Protein AF-A0A9X4KWJ6-F1 (afdb_monomer_lite)

Sequence (102 aa):
MNRLRKANQQIYDLTFLSVRSRIIKRLVAWCEEYGVASDPTASVRIPIKLTHQQLADMVGAVRETVSKVLQDMQDEGMIEIEQKMIQVKDRAGLEKWLVNEM

Organism: NCBI:txid1457232

InterPro domains:
  IPR012318 Crp-type HTH domain [PF13545] (22-96)
  IPR012318 Crp-type HTH domain [PR00034] (48-64)
  IPR012318 Crp-type HTH domain [PR00034] (64-79)
  IPR012318 Crp-type HTH domain [PS51063] (17-92)
  IPR012318 Crp-type HTH domain [SM00419] (42-90)
  IPR036388 Winged helix-like DNA-binding domain superfamily [G3DSA:1.10.10.10] (4-98)
  IPR036390 Winged helix DNA-binding domain superfamily [SSF46785] (18-97)

pLDDT: mean 86.53, std 9.87, range [56.94, 97.44]

Structure (mmCIF, N/CA/C/O backbone):
data_AF-A0A9X4KWJ6-F1
#
_entry.id   AF-A0A9X4KWJ6-F1
#
loop_
_atom_site.group_PDB
_atom_site.id
_atom_site.type_symbol
_atom_site.label_atom_id
_atom_site.label_alt_id
_atom_site.label_comp_id
_atom_site.label_asym_id
_atom_site.label_entity_id
_atom_site.label_seq_id
_atom_site.pdbx_PDB_ins_code
_atom_site.Cartn_x
_atom_site.Cartn_y
_atom_site.Cartn_z
_atom_site.occupancy
_atom_site.B_iso_or_equiv
_atom_site.auth_seq_id
_atom_site.auth_comp_id
_atom_site.auth_asym_id
_atom_site.auth_atom_id
_atom_site.pdbx_PDB_model_num
ATOM 1 N N . MET A 1 1 ? 27.390 -3.113 6.243 1.00 57.28 1 MET A N 1
ATOM 2 C CA . MET A 1 1 ? 27.109 -3.410 4.816 1.00 57.28 1 MET A CA 1
ATOM 3 C C . MET A 1 1 ? 25.620 -3.383 4.406 1.00 57.28 1 MET A C 1
ATOM 5 O O . MET A 1 1 ? 25.304 -3.813 3.310 1.00 57.28 1 MET A O 1
ATOM 9 N N . ASN A 1 2 ? 24.674 -2.838 5.190 1.00 68.81 2 ASN A N 1
ATOM 10 C CA . ASN A 1 2 ? 23.239 -2.918 4.825 1.00 68.81 2 ASN A CA 1
ATOM 11 C C . ASN A 1 2 ? 22.699 -1.695 4.044 1.00 68.81 2 ASN A C 1
ATOM 13 O O . ASN A 1 2 ? 21.634 -1.781 3.441 1.00 68.81 2 ASN A O 1
ATOM 17 N N . ARG A 1 3 ? 23.409 -0.554 4.041 1.00 76.50 3 ARG A N 1
ATOM 18 C CA . ARG A 1 3 ? 22.943 0.691 3.389 1.00 76.50 3 ARG A CA 1
ATOM 19 C C . ARG A 1 3 ? 23.021 0.624 1.862 1.00 76.50 3 ARG A C 1
ATOM 21 O O . ARG A 1 3 ? 22.045 0.966 1.209 1.00 76.50 3 ARG A O 1
ATOM 28 N N . LEU A 1 4 ? 24.127 0.114 1.314 1.00 82.69 4 LEU A N 1
ATOM 29 C CA . LEU A 1 4 ? 24.293 -0.058 -0.135 1.00 82.69 4 LEU A CA 1
ATOM 30 C C . LEU A 1 4 ? 23.249 -1.027 -0.708 1.00 82.69 4 LEU A C 1
ATOM 32 O O . LEU A 1 4 ? 22.621 -0.734 -1.716 1.00 82.69 4 LEU A O 1
ATOM 36 N N . ARG A 1 5 ? 22.982 -2.133 -0.002 1.00 80.56 5 ARG A N 1
ATOM 37 C CA . ARG A 1 5 ? 21.942 -3.095 -0.389 1.00 80.56 5 ARG A CA 1
ATOM 38 C C . ARG A 1 5 ? 20.541 -2.472 -0.394 1.00 80.56 5 ARG A C 1
ATOM 40 O O . ARG A 1 5 ? 19.788 -2.700 -1.330 1.00 80.56 5 ARG A O 1
ATOM 47 N N . LYS A 1 6 ? 20.200 -1.662 0.618 1.00 80.31 6 LYS A N 1
ATOM 48 C CA . LYS A 1 6 ? 18.911 -0.946 0.679 1.00 80.31 6 LYS A CA 1
ATOM 49 C C . LYS A 1 6 ? 18.759 0.075 -0.453 1.00 80.31 6 LYS A C 1
ATOM 51 O O . LYS A 1 6 ? 17.697 0.128 -1.059 1.00 80.31 6 LYS A O 1
ATOM 56 N N . ALA A 1 7 ? 19.812 0.836 -0.753 1.00 75.62 7 ALA A N 1
ATOM 57 C CA . ALA A 1 7 ? 19.803 1.799 -1.852 1.00 75.62 7 ALA A CA 1
ATOM 58 C C . ALA A 1 7 ? 19.649 1.102 -3.217 1.00 75.62 7 ALA A C 1
ATOM 60 O O . ALA A 1 7 ? 18.790 1.489 -4.003 1.00 75.62 7 ALA A O 1
ATOM 61 N N . ASN A 1 8 ? 20.394 0.018 -3.462 1.00 77.12 8 ASN A N 1
ATOM 62 C CA . ASN A 1 8 ? 20.258 -0.775 -4.688 1.00 77.12 8 ASN A CA 1
ATOM 63 C C . ASN A 1 8 ? 18.855 -1.381 -4.830 1.00 77.12 8 ASN A C 1
ATOM 65 O O . ASN A 1 8 ? 18.298 -1.369 -5.924 1.00 77.12 8 ASN A O 1
ATOM 69 N N . GLN A 1 9 ? 18.254 -1.857 -3.733 1.00 80.12 9 GLN A N 1
ATOM 70 C CA . GLN A 1 9 ? 16.880 -2.363 -3.758 1.00 80.12 9 GLN A CA 1
ATOM 71 C C . GLN A 1 9 ? 15.868 -1.262 -4.096 1.00 80.12 9 GLN A C 1
ATOM 73 O O . GLN A 1 9 ? 14.949 -1.509 -4.866 1.00 80.12 9 GLN A O 1
ATOM 78 N N . GLN A 1 10 ? 16.038 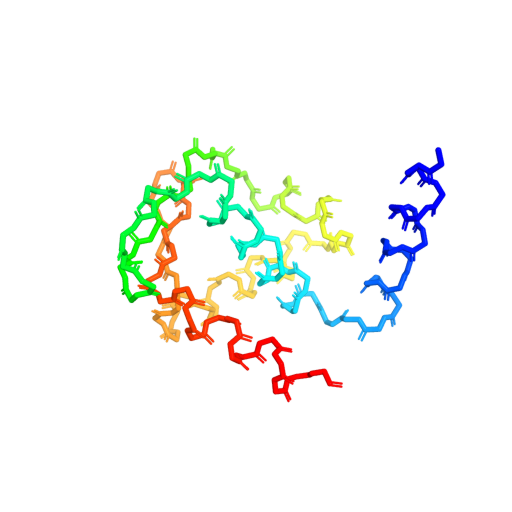-0.049 -3.562 1.00 76.56 10 GLN A N 1
ATOM 79 C CA . GLN A 1 10 ? 15.177 1.086 -3.913 1.00 76.56 10 GLN A CA 1
ATOM 80 C C . GLN A 1 10 ? 15.306 1.468 -5.392 1.00 76.56 10 GLN A C 1
ATOM 82 O O . GLN A 1 10 ? 14.292 1.714 -6.037 1.00 76.56 10 GLN A O 1
ATOM 87 N N . ILE A 1 11 ? 16.524 1.476 -5.944 1.00 77.88 11 ILE A N 1
ATOM 88 C CA . ILE A 1 11 ? 16.753 1.741 -7.373 1.00 77.88 11 ILE A CA 1
ATOM 89 C C . ILE A 1 11 ? 16.077 0.670 -8.233 1.00 77.88 11 ILE A C 1
ATOM 91 O O . ILE A 1 11 ? 15.386 1.008 -9.194 1.00 77.88 11 ILE A O 1
ATOM 95 N N . TYR A 1 12 ? 16.226 -0.607 -7.869 1.00 80.31 12 TYR A N 1
ATOM 96 C CA . TYR A 1 12 ? 15.567 -1.712 -8.562 1.00 80.31 12 TYR A CA 1
ATOM 97 C C . TYR A 1 12 ? 14.045 -1.547 -8.535 1.00 80.31 12 TYR A C 1
ATOM 99 O O . TYR A 1 12 ? 13.400 -1.556 -9.580 1.00 80.31 12 TYR A O 1
ATOM 107 N N . ASP A 1 13 ? 13.479 -1.310 -7.351 1.00 78.00 13 ASP A N 1
ATOM 108 C CA . ASP A 1 13 ? 12.036 -1.167 -7.177 1.00 78.00 13 ASP A CA 1
ATOM 109 C C . ASP A 1 13 ? 11.487 0.002 -8.011 1.00 78.00 13 ASP A C 1
ATOM 111 O O . ASP A 1 13 ? 10.444 -0.126 -8.643 1.00 78.00 13 ASP A O 1
ATOM 115 N N . LEU A 1 14 ? 12.190 1.135 -8.065 1.00 77.00 14 LEU A N 1
ATOM 116 C CA . LEU A 1 14 ? 11.766 2.292 -8.861 1.00 77.00 14 LEU A CA 1
ATOM 117 C C . LEU A 1 14 ? 11.910 2.080 -10.374 1.00 77.00 14 LEU A C 1
ATOM 119 O O . LEU A 1 14 ? 11.137 2.660 -11.131 1.00 77.00 14 LEU A O 1
ATOM 123 N N . THR A 1 15 ? 12.876 1.267 -10.806 1.00 74.00 15 THR A N 1
ATOM 124 C CA . THR A 1 15 ? 13.133 1.004 -12.232 1.00 74.00 15 THR A CA 1
ATOM 125 C C . THR A 1 15 ? 12.182 -0.042 -12.808 1.00 74.00 15 THR A C 1
ATOM 127 O O . THR A 1 15 ? 11.763 0.086 -13.955 1.00 74.00 15 THR A O 1
ATOM 130 N N . PHE A 1 16 ? 11.847 -1.074 -12.027 1.00 74.38 16 PHE A N 1
ATOM 131 C CA . PHE A 1 16 ? 11.195 -2.282 -12.546 1.00 74.38 16 PHE A CA 1
ATOM 132 C C . PHE A 1 16 ? 9.791 -2.537 -12.000 1.00 74.38 16 PHE A C 1
ATOM 134 O O . PHE A 1 16 ? 9.029 -3.260 -12.632 1.00 74.38 16 PHE A O 1
ATOM 141 N N . LEU A 1 17 ? 9.419 -1.967 -10.850 1.00 84.19 17 LEU A N 1
ATOM 142 C CA . LEU A 1 17 ? 8.096 -2.203 -10.271 1.00 84.19 17 LEU A CA 1
ATOM 143 C C . LEU A 1 17 ? 7.132 -1.078 -10.634 1.00 84.19 17 LEU A C 1
ATOM 145 O O . LEU A 1 17 ? 7.489 0.101 -10.591 1.00 84.19 17 LEU A O 1
ATOM 149 N N . SER A 1 18 ? 5.871 -1.426 -10.894 1.00 91.56 18 SER A N 1
ATOM 150 C CA . SER A 1 18 ? 4.797 -0.436 -10.983 1.00 91.56 18 SER A CA 1
ATOM 151 C C . SER A 1 18 ? 4.578 0.258 -9.628 1.00 91.56 18 SER A C 1
ATOM 153 O O . SER A 1 18 ? 4.958 -0.256 -8.570 1.00 91.56 18 SER A O 1
ATOM 155 N N . VAL A 1 19 ? 3.922 1.426 -9.626 1.00 92.31 19 VAL A N 1
ATOM 156 C CA . VAL A 1 19 ? 3.544 2.119 -8.375 1.00 92.31 19 VAL A CA 1
ATOM 157 C C . VAL A 1 19 ? 2.719 1.198 -7.471 1.00 92.31 19 VAL A C 1
ATOM 159 O O . VAL A 1 19 ? 2.940 1.170 -6.261 1.00 92.31 19 VAL A O 1
ATOM 162 N N . ARG A 1 20 ? 1.823 0.396 -8.061 1.00 94.31 20 ARG A N 1
ATOM 163 C CA . ARG A 1 20 ? 1.005 -0.589 -7.348 1.00 94.31 20 ARG A CA 1
ATOM 164 C C . 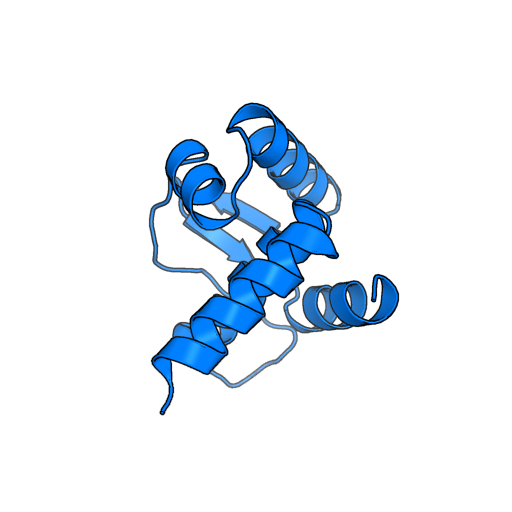ARG A 1 20 ? 1.859 -1.653 -6.679 1.00 94.31 20 ARG A C 1
ATOM 166 O O . ARG A 1 20 ? 1.734 -1.848 -5.473 1.00 94.31 20 ARG A O 1
ATOM 173 N N . SER A 1 21 ? 2.782 -2.264 -7.415 1.00 93.88 21 SER A N 1
ATOM 174 C CA . SER A 1 21 ? 3.682 -3.283 -6.873 1.00 93.88 21 SER A CA 1
ATOM 175 C C . SER A 1 21 ? 4.545 -2.728 -5.735 1.00 93.88 21 SER A C 1
ATOM 177 O O . SER A 1 21 ? 4.721 -3.392 -4.714 1.00 93.88 21 SER A O 1
ATOM 179 N N . ARG A 1 22 ? 5.017 -1.476 -5.840 1.00 94.00 22 ARG A N 1
ATOM 180 C CA . ARG A 1 22 ? 5.746 -0.815 -4.744 1.00 94.00 22 ARG A CA 1
ATOM 181 C C . ARG A 1 22 ? 4.869 -0.571 -3.518 1.00 94.00 22 ARG A C 1
ATOM 183 O O . ARG A 1 22 ? 5.327 -0.828 -2.407 1.00 94.00 22 ARG A O 1
ATOM 190 N N . ILE A 1 23 ? 3.626 -0.116 -3.693 1.00 94.94 23 ILE A N 1
ATOM 191 C CA . ILE A 1 23 ? 2.671 0.053 -2.585 1.00 94.94 23 ILE A CA 1
ATOM 192 C C . ILE A 1 23 ? 2.407 -1.293 -1.905 1.00 94.94 23 ILE A C 1
ATOM 194 O O . ILE A 1 23 ? 2.569 -1.393 -0.692 1.00 94.94 23 ILE A O 1
ATOM 198 N N . ILE A 1 24 ? 2.088 -2.339 -2.668 1.00 94.12 24 ILE A N 1
ATOM 199 C CA . ILE A 1 24 ? 1.814 -3.683 -2.138 1.00 94.12 24 ILE A CA 1
ATOM 200 C C . ILE A 1 24 ? 3.019 -4.220 -1.363 1.00 94.12 24 ILE A C 1
ATOM 202 O O . ILE A 1 24 ? 2.870 -4.647 -0.220 1.00 94.12 24 ILE A O 1
ATOM 206 N N . LYS A 1 25 ? 4.231 -4.099 -1.914 1.00 92.25 25 LYS A N 1
ATOM 207 C CA . LYS A 1 25 ? 5.469 -4.497 -1.228 1.00 92.25 25 LYS A CA 1
ATOM 208 C C . LYS A 1 25 ? 5.668 -3.759 0.102 1.00 92.25 25 LYS A C 1
ATOM 210 O O . LYS A 1 25 ? 6.122 -4.355 1.076 1.00 92.25 25 LYS A O 1
ATOM 215 N N . ARG A 1 26 ? 5.319 -2.466 0.171 1.00 93.00 26 ARG A N 1
ATOM 216 C CA . ARG A 1 26 ? 5.354 -1.688 1.423 1.00 93.00 26 ARG A CA 1
ATOM 217 C C . ARG A 1 26 ? 4.303 -2.157 2.427 1.00 93.00 26 ARG A C 1
ATOM 219 O O . ARG A 1 26 ? 4.631 -2.267 3.604 1.00 93.00 26 ARG A O 1
ATOM 226 N N . LEU A 1 27 ? 3.081 -2.438 1.976 1.00 92.38 27 LEU A N 1
ATOM 227 C CA . LEU A 1 27 ? 2.003 -2.938 2.830 1.00 92.38 27 LEU A CA 1
ATOM 228 C C . LEU A 1 27 ? 2.347 -4.306 3.425 1.00 92.38 27 LEU A C 1
ATOM 230 O O . LEU A 1 27 ? 2.232 -4.467 4.633 1.00 92.38 27 LEU A O 1
ATOM 234 N N . VAL A 1 28 ? 2.849 -5.246 2.615 1.00 90.75 28 VAL A N 1
ATOM 235 C CA . VAL A 1 28 ? 3.296 -6.572 3.082 1.00 90.75 28 VAL A CA 1
ATOM 236 C C . VAL A 1 28 ? 4.380 -6.436 4.153 1.00 90.75 28 VAL A C 1
ATOM 238 O O . VAL A 1 28 ? 4.255 -7.022 5.226 1.00 90.75 28 VAL A O 1
ATOM 241 N N . ALA A 1 29 ? 5.390 -5.590 3.922 1.00 89.69 29 ALA A N 1
ATOM 242 C CA . ALA A 1 29 ? 6.441 -5.341 4.910 1.00 89.69 29 ALA A CA 1
ATOM 243 C C . ALA A 1 29 ? 5.894 -4.757 6.228 1.00 89.69 29 ALA A C 1
ATOM 245 O O . ALA A 1 29 ? 6.358 -5.112 7.307 1.00 89.69 29 ALA A O 1
ATOM 246 N N . TRP A 1 30 ? 4.887 -3.882 6.171 1.00 90.56 30 TRP A N 1
ATOM 247 C CA . TRP A 1 30 ? 4.224 -3.374 7.375 1.00 90.56 30 TRP A CA 1
ATO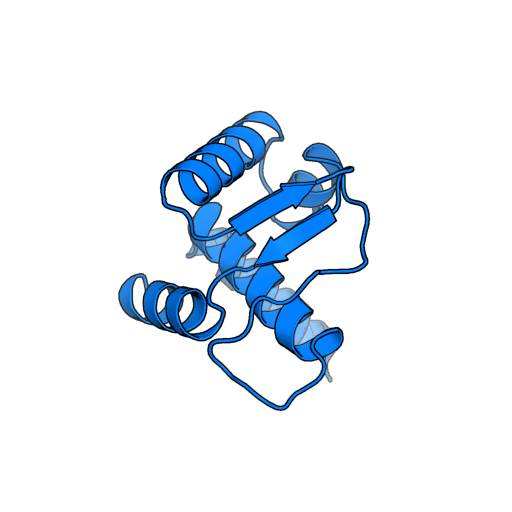M 248 C C . TRP A 1 30 ? 3.336 -4.413 8.056 1.00 90.56 30 TRP A C 1
ATOM 250 O O . TRP A 1 30 ? 3.246 -4.412 9.280 1.00 90.56 30 TRP A O 1
ATOM 260 N N . CYS A 1 31 ? 2.705 -5.317 7.309 1.00 87.88 31 CYS A N 1
ATOM 261 C CA . CYS A 1 31 ? 1.996 -6.445 7.903 1.00 87.88 31 CYS A CA 1
ATOM 262 C C . CYS A 1 31 ? 2.949 -7.368 8.672 1.00 87.88 31 CYS A C 1
ATOM 264 O O . CYS A 1 31 ? 2.560 -7.904 9.703 1.00 87.88 31 CYS A O 1
ATOM 266 N N . GLU A 1 32 ? 4.189 -7.534 8.208 1.00 85.19 32 GLU A N 1
ATOM 267 C CA . GLU A 1 32 ? 5.234 -8.262 8.940 1.00 85.19 32 GLU A CA 1
ATOM 268 C C . GLU A 1 32 ? 5.716 -7.514 10.186 1.00 85.19 32 GLU A C 1
ATOM 270 O O . GLU A 1 32 ? 5.972 -8.136 11.212 1.00 85.19 32 GLU A O 1
ATOM 275 N N . GLU A 1 33 ? 5.835 -6.187 10.104 1.00 87.12 33 GLU A N 1
ATOM 276 C CA . GLU A 1 33 ? 6.337 -5.348 11.197 1.00 87.12 33 GLU A CA 1
ATOM 277 C C . GLU A 1 33 ? 5.304 -5.138 12.319 1.00 87.12 33 GLU A C 1
ATOM 279 O O . GLU A 1 33 ? 5.669 -5.116 13.493 1.00 87.12 33 GLU A O 1
ATOM 284 N N . TYR A 1 34 ? 4.022 -4.983 11.968 1.00 82.75 34 TYR A N 1
ATOM 285 C CA . TYR A 1 34 ? 2.950 -4.607 12.901 1.00 82.75 34 TYR A CA 1
ATOM 286 C C . TYR A 1 34 ? 1.877 -5.682 13.106 1.00 82.75 34 TYR A C 1
ATOM 288 O O . TYR A 1 34 ? 1.025 -5.529 13.982 1.00 82.75 34 TYR A O 1
ATOM 296 N N . GLY A 1 35 ? 1.866 -6.744 12.301 1.00 71.94 35 GLY A N 1
ATOM 297 C CA . GLY A 1 35 ? 0.898 -7.827 12.444 1.00 71.94 35 GLY A CA 1
ATOM 298 C C . GLY A 1 35 ? 1.162 -8.665 13.695 1.00 71.94 35 GLY A C 1
ATOM 299 O O . GLY A 1 35 ? 2.290 -9.077 13.957 1.00 71.94 35 GLY A O 1
ATOM 300 N N . VAL A 1 36 ? 0.106 -8.966 14.454 1.00 59.84 36 VAL A N 1
ATOM 301 C CA . VAL A 1 36 ? 0.156 -9.980 15.515 1.00 59.84 36 VAL A CA 1
ATOM 302 C C . VAL A 1 36 ? 0.015 -11.338 14.832 1.00 59.84 36 VAL A C 1
ATOM 304 O O . VAL A 1 36 ? -1.070 -11.735 14.413 1.00 59.84 36 VAL A O 1
ATOM 307 N N . ALA A 1 37 ? 1.153 -11.993 14.621 1.00 57.50 37 ALA A N 1
ATOM 308 C CA . ALA A 1 37 ? 1.267 -13.248 13.896 1.00 57.50 37 ALA A CA 1
ATOM 309 C C . ALA A 1 37 ? 0.461 -14.373 14.564 1.00 57.50 37 ALA A C 1
ATOM 311 O O . ALA A 1 37 ? 0.881 -14.884 15.597 1.00 57.50 37 ALA A O 1
ATOM 312 N N . SER A 1 38 ? -0.640 -14.781 13.929 1.00 56.94 38 SER A N 1
ATOM 313 C CA . SER A 1 38 ? -1.244 -16.109 14.130 1.00 56.94 38 SER A CA 1
ATOM 314 C C . SER A 1 38 ? -1.970 -16.627 12.887 1.00 56.94 38 SER A C 1
ATOM 316 O O . SER A 1 38 ? -1.994 -17.834 12.676 1.00 56.94 38 SER A O 1
ATOM 318 N N . ASP A 1 39 ? -2.523 -15.750 12.041 1.00 66.38 39 ASP A N 1
ATOM 319 C CA . ASP A 1 39 ? -3.323 -16.166 10.884 1.00 66.38 39 ASP A CA 1
ATOM 320 C C . ASP A 1 39 ? -2.937 -15.377 9.612 1.00 66.38 39 ASP A C 1
ATOM 322 O O . ASP A 1 39 ? -3.157 -14.166 9.553 1.00 66.38 39 ASP A O 1
ATOM 326 N N . PRO A 1 40 ? -2.362 -16.035 8.585 1.00 64.56 40 PRO A N 1
ATOM 327 C CA . PRO A 1 40 ? -2.024 -15.425 7.294 1.00 64.56 40 PRO A CA 1
ATOM 328 C C . PRO A 1 40 ? -3.222 -14.855 6.521 1.00 64.56 40 PRO A C 1
ATOM 330 O O . PRO A 1 40 ? -3.028 -14.055 5.605 1.00 64.56 40 PRO A O 1
ATOM 333 N N . THR A 1 41 ? -4.438 -15.283 6.867 1.00 68.38 41 THR A N 1
ATOM 334 C CA . THR A 1 41 ? -5.699 -14.836 6.261 1.00 68.38 41 THR A CA 1
ATOM 335 C C . THR A 1 41 ? -6.398 -13.751 7.077 1.00 68.38 41 THR A C 1
ATOM 337 O O . THR A 1 41 ? -7.388 -13.181 6.621 1.00 68.38 41 THR A O 1
ATOM 340 N N . ALA A 1 42 ? -5.888 -13.426 8.270 1.00 72.44 42 ALA A N 1
ATOM 341 C CA . ALA A 1 42 ? -6.462 -12.373 9.089 1.00 72.44 42 ALA A CA 1
ATOM 342 C C . ALA A 1 42 ? -6.120 -10.988 8.539 1.00 72.44 42 ALA A C 1
ATOM 344 O O . ALA A 1 42 ? -4.999 -10.706 8.105 1.00 72.44 42 ALA A O 1
ATOM 345 N N . SER A 1 43 ? -7.093 -10.084 8.640 1.00 81.81 43 SER A N 1
ATOM 346 C CA . SER A 1 43 ? -6.877 -8.692 8.279 1.00 81.81 43 SER A CA 1
ATOM 347 C 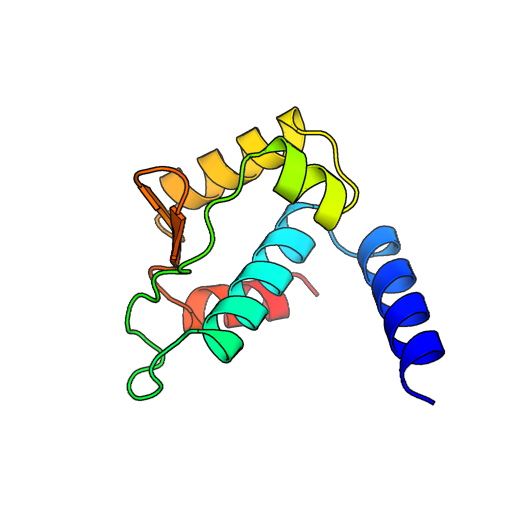C . SER A 1 43 ? -5.881 -8.034 9.235 1.00 81.81 43 SER A C 1
ATOM 349 O O . SER A 1 43 ? -6.031 -8.142 10.456 1.00 81.81 43 SER A O 1
ATOM 351 N N . VAL A 1 44 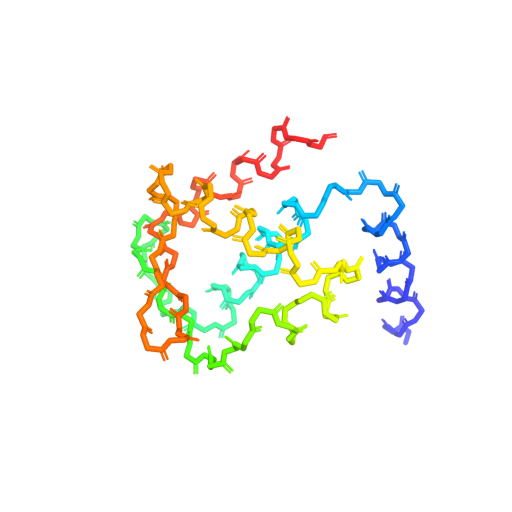? -4.912 -7.293 8.701 1.00 87.62 44 VAL A N 1
ATOM 352 C CA . VAL A 1 44 ? -3.897 -6.589 9.492 1.00 87.62 44 VAL A CA 1
ATOM 353 C C . VAL A 1 44 ? -4.125 -5.089 9.400 1.00 87.62 44 VAL A C 1
ATOM 355 O O . VAL A 1 44 ? -4.060 -4.497 8.322 1.00 87.62 44 VAL A O 1
ATOM 358 N N . ARG A 1 45 ? -4.358 -4.450 10.548 1.00 88.00 45 ARG A N 1
ATOM 359 C CA . ARG A 1 45 ? -4.449 -2.991 10.644 1.00 88.00 45 ARG A CA 1
ATOM 360 C C . ARG A 1 45 ? -3.058 -2.398 10.830 1.00 88.00 45 ARG A C 1
ATOM 362 O O . ARG A 1 45 ? -2.399 -2.672 11.827 1.00 88.00 45 ARG A O 1
ATOM 369 N N . ILE A 1 46 ? -2.633 -1.551 9.898 1.00 89.38 46 ILE A N 1
ATOM 370 C CA . ILE A 1 46 ? -1.345 -0.860 9.969 1.00 89.38 46 ILE A CA 1
ATOM 371 C C . ILE A 1 46 ? -1.528 0.380 10.861 1.00 89.38 46 ILE A C 1
ATOM 373 O O . ILE A 1 46 ? -2.276 1.288 10.486 1.00 89.38 46 ILE A O 1
ATOM 377 N N . PRO A 1 47 ? -0.866 0.471 12.033 1.00 86.06 47 PRO A N 1
ATOM 378 C CA . PRO A 1 47 ? -1.103 1.527 13.024 1.00 86.06 47 PRO A CA 1
ATOM 379 C C . PRO A 1 47 ? -0.449 2.872 12.655 1.00 86.06 47 PRO A C 1
ATOM 381 O O . PRO A 1 47 ? -0.253 3.733 13.511 1.00 86.06 47 PRO A O 1
ATOM 384 N N . ILE A 1 48 ? -0.102 3.072 11.381 1.00 85.81 48 ILE A N 1
ATOM 385 C CA . ILE A 1 48 ? 0.526 4.291 10.877 1.00 85.81 48 ILE A CA 1
ATOM 386 C C . ILE A 1 48 ? -0.537 5.131 10.175 1.00 85.81 48 ILE A C 1
ATOM 388 O O . ILE A 1 48 ? -1.194 4.678 9.238 1.00 85.81 48 ILE A O 1
ATOM 392 N N . LYS A 1 49 ? -0.670 6.391 10.595 1.00 89.06 49 LYS A N 1
ATOM 393 C CA . LYS A 1 49 ? -1.461 7.381 9.863 1.00 89.06 49 LYS A CA 1
ATOM 394 C C . LYS A 1 49 ? -0.615 7.965 8.741 1.00 89.06 49 LYS A C 1
ATOM 396 O O . LYS A 1 49 ? 0.357 8.666 9.017 1.00 89.06 49 LYS A O 1
ATOM 401 N N . LEU A 1 50 ? -1.001 7.712 7.495 1.00 87.50 50 LEU A N 1
ATOM 402 C CA . LEU A 1 50 ? -0.309 8.249 6.325 1.00 87.50 50 LEU A CA 1
ATOM 403 C C . LEU A 1 50 ? -1.269 9.016 5.431 1.00 87.50 50 LEU A C 1
ATOM 405 O O . LEU A 1 50 ? -2.381 8.588 5.135 1.00 87.50 50 LEU A O 1
ATOM 409 N N . THR A 1 51 ? -0.815 10.176 4.977 1.00 93.69 51 THR A N 1
ATOM 410 C CA . THR A 1 51 ? -1.453 10.876 3.865 1.00 93.69 51 THR A CA 1
ATOM 411 C C . THR A 1 51 ? -1.031 10.250 2.538 1.00 93.69 51 THR A C 1
ATOM 413 O O . THR A 1 51 ? 0.046 9.663 2.427 1.00 93.69 51 THR A O 1
ATOM 416 N N . HIS A 1 52 ? -1.842 10.437 1.495 1.00 94.88 52 HIS A N 1
ATOM 417 C CA . HIS A 1 52 ? -1.488 9.967 0.152 1.00 94.88 52 HIS A CA 1
ATOM 418 C C . HIS A 1 52 ? -0.188 10.608 -0.356 1.00 94.88 52 HIS A C 1
ATOM 420 O O . HIS A 1 52 ? 0.557 9.957 -1.077 1.00 94.88 52 HIS A O 1
ATOM 426 N N . GLN A 1 53 ? 0.108 11.854 0.044 1.00 95.88 53 GLN A N 1
ATOM 427 C CA . GLN A 1 53 ? 1.369 12.513 -0.307 1.00 95.88 53 GLN A CA 1
ATOM 428 C C . GLN A 1 53 ? 2.563 11.810 0.344 1.00 95.88 53 GLN A C 1
ATOM 430 O O . GLN A 1 53 ? 3.506 11.464 -0.350 1.00 95.88 53 GLN A O 1
ATOM 435 N N . GLN A 1 54 ? 2.494 11.516 1.646 1.00 95.19 54 GLN A N 1
ATOM 436 C CA . GLN A 1 54 ? 3.576 10.808 2.339 1.00 95.19 54 GLN A CA 1
ATOM 437 C C . GLN A 1 54 ? 3.828 9.421 1.742 1.00 95.19 54 GLN A C 1
ATOM 439 O O . GLN A 1 54 ? 4.978 9.018 1.595 1.00 95.19 54 GLN A O 1
ATOM 444 N N . LEU A 1 55 ? 2.769 8.692 1.372 1.00 94.44 55 LEU A N 1
ATOM 445 C CA . LEU A 1 55 ? 2.935 7.408 0.694 1.00 94.44 55 LEU A CA 1
ATOM 446 C C . LEU A 1 55 ? 3.569 7.587 -0.694 1.00 94.44 55 LEU A C 1
ATOM 448 O O . LEU A 1 55 ? 4.453 6.815 -1.051 1.00 94.44 55 LEU A O 1
ATOM 452 N N . ALA A 1 56 ? 3.167 8.616 -1.443 1.00 94.69 56 ALA A N 1
ATOM 453 C CA . ALA A 1 56 ? 3.740 8.955 -2.744 1.00 94.69 56 ALA A CA 1
ATOM 454 C C . ALA A 1 56 ? 5.236 9.278 -2.660 1.00 94.69 56 ALA A C 1
ATOM 456 O O . ALA A 1 56 ? 6.017 8.713 -3.427 1.00 94.69 56 ALA A O 1
ATOM 457 N N . ASP A 1 57 ? 5.643 10.069 -1.668 1.00 94.38 57 ASP A N 1
ATOM 458 C CA . ASP A 1 57 ? 7.049 10.380 -1.404 1.00 94.38 57 ASP A CA 1
ATOM 459 C C . ASP A 1 57 ? 7.847 9.102 -1.081 1.00 94.38 57 ASP A C 1
ATOM 461 O O . ASP A 1 57 ? 8.965 8.920 -1.560 1.00 94.38 57 ASP A O 1
ATOM 465 N N . MET A 1 58 ? 7.258 8.168 -0.321 1.00 92.00 58 MET A N 1
ATOM 466 C CA . MET A 1 58 ? 7.898 6.893 0.034 1.00 92.00 58 MET A CA 1
ATOM 467 C C . MET A 1 58 ? 8.064 5.938 -1.151 1.00 92.00 58 MET A C 1
ATOM 469 O O . MET A 1 58 ? 9.060 5.215 -1.212 1.00 92.00 58 MET A O 1
ATOM 473 N N . VAL A 1 59 ? 7.090 5.889 -2.065 1.00 91.69 59 VAL A N 1
ATOM 474 C CA . VAL A 1 59 ? 7.118 4.982 -3.226 1.00 91.69 59 VAL A CA 1
ATOM 475 C C . VAL A 1 59 ? 7.631 5.658 -4.497 1.00 91.69 59 VAL A C 1
ATOM 477 O O . VAL A 1 59 ? 7.589 5.039 -5.558 1.00 91.69 59 VAL A O 1
ATOM 480 N N . GLY A 1 60 ? 8.102 6.906 -4.427 1.00 92.12 60 GLY A N 1
ATOM 481 C CA . GLY A 1 60 ? 8.598 7.651 -5.586 1.00 92.12 60 GLY A CA 1
ATOM 482 C C . GLY A 1 60 ? 7.541 7.788 -6.682 1.00 92.12 60 GLY A C 1
ATOM 483 O O . GLY A 1 60 ? 7.762 7.374 -7.819 1.00 92.12 60 GLY A O 1
ATOM 484 N N . ALA A 1 61 ? 6.360 8.282 -6.323 1.00 93.88 61 ALA A N 1
ATOM 485 C CA . ALA A 1 61 ? 5.255 8.534 -7.242 1.00 93.88 61 ALA A CA 1
ATOM 486 C C . ALA A 1 61 ? 4.621 9.899 -6.951 1.00 93.88 61 ALA A C 1
ATOM 488 O O . ALA A 1 61 ? 4.950 10.553 -5.964 1.00 93.88 61 ALA A O 1
ATOM 489 N N . VAL A 1 62 ? 3.683 10.327 -7.794 1.00 95.31 62 VAL A N 1
ATOM 490 C CA . VAL A 1 62 ? 2.855 11.504 -7.506 1.00 95.31 62 VAL A CA 1
ATOM 491 C C . VAL A 1 62 ? 1.611 11.104 -6.711 1.00 95.31 62 VAL A C 1
ATOM 493 O O . VAL A 1 62 ? 1.088 9.993 -6.846 1.00 95.31 62 VAL A O 1
ATOM 496 N N . ARG A 1 63 ? 1.110 12.029 -5.883 1.00 96.56 63 ARG A N 1
ATOM 497 C CA . ARG A 1 63 ? -0.055 11.811 -5.009 1.00 96.56 63 ARG A CA 1
ATOM 498 C C . ARG A 1 63 ? -1.287 11.318 -5.761 1.00 96.56 63 ARG A C 1
ATOM 500 O O . ARG A 1 63 ? -2.026 10.498 -5.223 1.00 96.56 63 ARG A O 1
ATOM 507 N N . GLU A 1 64 ? -1.534 11.830 -6.963 1.00 97.44 64 GLU A N 1
ATOM 508 C CA . GLU A 1 64 ? -2.691 11.445 -7.777 1.00 97.44 64 GLU A CA 1
ATOM 509 C C . GLU A 1 64 ? -2.639 9.962 -8.159 1.00 97.44 64 GLU A C 1
ATOM 511 O O . GLU A 1 64 ? -3.593 9.234 -7.897 1.00 97.44 64 GLU A O 1
ATOM 516 N N . THR A 1 65 ? -1.490 9.485 -8.648 1.00 96.56 65 THR A N 1
ATOM 517 C CA . THR A 1 65 ? -1.281 8.070 -8.980 1.00 96.56 65 THR A CA 1
ATOM 518 C C . THR A 1 65 ? -1.468 7.174 -7.763 1.00 96.56 65 THR A C 1
ATOM 520 O O . THR A 1 65 ? -2.173 6.175 -7.844 1.00 96.56 65 THR A O 1
ATOM 523 N N . VAL A 1 66 ? -0.897 7.543 -6.612 1.00 96.94 66 VAL A N 1
ATOM 524 C CA . VAL A 1 66 ? -1.097 6.782 -5.369 1.00 96.94 66 VAL A CA 1
ATOM 525 C C . VAL A 1 66 ? -2.562 6.772 -4.952 1.00 96.94 66 VAL A C 1
ATOM 527 O O . VAL A 1 66 ? -3.077 5.726 -4.579 1.00 96.94 66 VAL A O 1
ATOM 530 N N . SER A 1 67 ? -3.248 7.913 -5.044 1.00 96.31 67 SER A N 1
ATOM 531 C CA . SER A 1 67 ? -4.672 8.004 -4.704 1.00 96.31 67 SER A CA 1
ATOM 532 C C . SER A 1 67 ? -5.507 7.076 -5.582 1.00 96.31 67 SER A C 1
ATOM 534 O O . SER A 1 67 ? -6.370 6.377 -5.063 1.00 96.31 67 SER A O 1
ATOM 536 N N . LYS A 1 68 ? -5.218 7.036 -6.888 1.00 96.94 68 LYS A N 1
ATOM 537 C CA . LYS A 1 68 ? -5.918 6.165 -7.831 1.00 96.94 68 LYS A CA 1
ATOM 538 C C . LYS A 1 68 ? -5.666 4.689 -7.527 1.00 96.94 68 LYS A C 1
ATOM 540 O O . LYS A 1 68 ? -6.620 3.941 -7.382 1.00 96.94 68 LYS A O 1
ATOM 545 N N . VAL A 1 69 ? -4.409 4.302 -7.312 1.00 96.69 69 VAL A N 1
ATOM 546 C CA . VAL A 1 69 ? -4.057 2.918 -6.959 1.00 96.69 69 VAL A CA 1
ATOM 547 C C . VAL A 1 69 ? -4.705 2.483 -5.642 1.00 96.69 69 VAL A C 1
ATOM 549 O O . VAL A 1 69 ? -5.223 1.376 -5.556 1.00 96.69 69 VAL A O 1
ATOM 552 N N . LEU A 1 70 ? -4.703 3.338 -4.615 1.00 95.75 70 LEU A N 1
ATOM 553 C CA . LEU A 1 70 ? -5.363 3.033 -3.343 1.00 95.75 70 LEU A CA 1
ATOM 554 C C . LEU A 1 70 ? -6.884 2.911 -3.488 1.00 95.75 70 LEU A C 1
ATOM 556 O O . LEU A 1 70 ? -7.490 2.124 -2.766 1.00 95.75 70 LEU A O 1
ATOM 560 N N . GLN A 1 71 ? -7.504 3.685 -4.382 1.00 96.56 71 GLN A N 1
ATOM 561 C CA . GLN A 1 71 ? -8.924 3.534 -4.692 1.00 96.56 71 GLN A CA 1
ATOM 562 C C . GLN A 1 71 ? -9.183 2.191 -5.376 1.00 96.56 71 GLN A C 1
ATOM 564 O O . GLN A 1 71 ? -10.008 1.428 -4.893 1.00 96.56 71 GLN A O 1
ATOM 569 N N . ASP A 1 72 ? -8.414 1.860 -6.415 1.00 96.25 72 ASP A N 1
ATOM 570 C CA . ASP A 1 72 ? -8.573 0.604 -7.157 1.00 96.25 72 ASP A CA 1
ATOM 571 C C . ASP A 1 72 ? -8.385 -0.614 -6.229 1.00 96.25 72 ASP A C 1
ATOM 573 O O . ASP A 1 72 ? -9.173 -1.554 -6.246 1.00 96.25 72 ASP A O 1
ATOM 577 N N . MET A 1 73 ? -7.399 -0.570 -5.325 1.00 95.19 73 MET A N 1
ATOM 578 C CA . MET A 1 73 ? -7.188 -1.627 -4.327 1.00 95.19 73 MET A CA 1
ATOM 579 C C . MET A 1 73 ? -8.319 -1.735 -3.288 1.00 95.19 73 MET A C 1
ATOM 581 O O . MET A 1 73 ? -8.559 -2.829 -2.774 1.00 95.19 73 MET A O 1
ATOM 585 N N . GLN A 1 74 ? -8.990 -0.630 -2.943 1.00 95.00 74 GLN A N 1
ATOM 586 C CA . GLN A 1 74 ? -10.181 -0.662 -2.083 1.00 95.00 74 GLN A CA 1
ATOM 587 C C . GLN A 1 74 ? -11.384 -1.244 -2.827 1.00 95.00 74 GLN A C 1
ATOM 589 O O . GLN A 1 74 ? -12.093 -2.077 -2.266 1.00 95.00 74 GLN A O 1
ATOM 594 N N . ASP A 1 75 ? -11.577 -0.854 -4.088 1.00 95.56 75 ASP A N 1
ATOM 595 C CA . ASP A 1 75 ? -12.664 -1.341 -4.942 1.00 95.56 75 ASP A CA 1
ATOM 596 C C . ASP A 1 75 ? -12.527 -2.854 -5.206 1.00 95.56 75 ASP A C 1
ATOM 598 O O . ASP A 1 75 ? -13.516 -3.584 -5.215 1.00 95.56 75 ASP A O 1
ATOM 602 N N . GLU A 1 76 ? -11.293 -3.348 -5.334 1.00 94.00 76 GLU A N 1
ATOM 603 C CA . GLU A 1 76 ? -10.962 -4.778 -5.422 1.00 94.00 76 GLU A CA 1
ATOM 604 C C . GLU A 1 76 ? -11.049 -5.516 -4.069 1.00 94.00 76 GLU A C 1
ATOM 606 O O . GLU A 1 76 ? -10.845 -6.728 -4.006 1.00 94.00 76 GLU A O 1
ATOM 611 N N . GLY A 1 77 ? -11.324 -4.808 -2.969 1.00 92.75 77 GLY A N 1
ATOM 612 C CA . GLY A 1 77 ? -11.441 -5.388 -1.631 1.00 92.75 77 GLY A CA 1
ATOM 613 C C . GLY A 1 77 ? -10.118 -5.872 -1.026 1.00 92.75 77 GLY A C 1
ATOM 614 O O . GLY A 1 77 ? -10.134 -6.603 -0.039 1.00 92.75 77 GLY A O 1
ATOM 615 N N . MET A 1 78 ? -8.969 -5.470 -1.576 1.00 92.19 78 MET A N 1
ATOM 616 C CA . MET A 1 78 ? -7.650 -5.860 -1.057 1.00 92.19 78 MET A CA 1
ATOM 617 C C . MET A 1 78 ? -7.307 -5.134 0.249 1.00 92.19 78 MET A C 1
ATOM 619 O O . MET A 1 78 ? -6.653 -5.687 1.139 1.00 92.19 78 MET A O 1
ATOM 623 N N . ILE A 1 79 ? -7.741 -3.877 0.357 1.00 94.31 79 ILE A N 1
ATOM 624 C CA . ILE A 1 79 ? -7.502 -3.014 1.512 1.00 94.31 79 ILE A CA 1
ATOM 625 C C . ILE A 1 79 ? -8.769 -2.256 1.903 1.00 94.31 79 ILE A C 1
ATOM 627 O O . ILE A 1 79 ? -9.731 -2.167 1.147 1.00 94.31 79 ILE A O 1
ATOM 631 N N . GLU A 1 80 ? -8.733 -1.657 3.081 1.00 94.31 80 GLU A N 1
ATOM 632 C CA . GLU A 1 80 ? -9.721 -0.710 3.576 1.00 94.31 80 GLU A CA 1
ATOM 633 C C . GLU A 1 80 ? -8.997 0.456 4.243 1.00 94.31 80 GLU A C 1
ATOM 635 O O . GLU A 1 80 ? -7.973 0.263 4.903 1.00 94.31 80 GLU A O 1
ATOM 640 N N . ILE A 1 81 ? -9.476 1.681 4.026 1.00 92.44 81 ILE A N 1
ATOM 641 C CA . ILE A 1 81 ? -8.848 2.880 4.581 1.00 92.44 81 ILE A CA 1
ATOM 642 C C . ILE A 1 81 ? -9.828 3.572 5.519 1.00 92.44 81 ILE A C 1
ATOM 644 O O . ILE A 1 81 ? -10.799 4.189 5.092 1.00 92.44 81 ILE A O 1
ATOM 648 N N . GLU A 1 82 ? -9.511 3.557 6.811 1.00 89.50 82 GLU A N 1
ATOM 649 C CA . GLU A 1 82 ? -10.297 4.223 7.847 1.00 89.50 82 GLU A CA 1
ATOM 650 C C . GLU A 1 82 ? -9.430 5.198 8.636 1.00 89.50 82 GLU A C 1
ATOM 652 O O . GLU A 1 82 ? -8.350 4.854 9.116 1.00 89.50 82 GLU A O 1
ATOM 657 N N . GLN A 1 83 ? -9.900 6.435 8.821 1.00 88.00 83 GLN A N 1
ATOM 658 C CA . GLN A 1 83 ? -9.201 7.451 9.624 1.00 88.00 83 GLN A CA 1
ATOM 659 C C . GLN A 1 83 ? -7.705 7.628 9.256 1.00 88.00 83 GLN A C 1
ATOM 661 O O . GLN A 1 83 ? -6.867 7.879 10.129 1.00 88.00 83 GLN A O 1
ATOM 666 N N . LYS A 1 84 ? -7.370 7.530 7.957 1.00 88.19 84 LYS A N 1
ATOM 667 C CA . LYS A 1 84 ? -5.996 7.581 7.403 1.00 88.19 84 LYS A CA 1
ATOM 668 C C . LYS A 1 84 ? -5.097 6.395 7.783 1.00 88.19 84 LYS A C 1
ATOM 670 O O . LYS A 1 84 ? -3.879 6.493 7.641 1.00 88.19 84 LYS A O 1
ATOM 675 N N . MET A 1 85 ? -5.674 5.306 8.279 1.00 89.88 85 MET A N 1
ATOM 676 C CA . MET A 1 85 ? -4.995 4.036 8.525 1.00 89.88 85 MET A CA 1
ATOM 677 C C . MET A 1 85 ? -5.429 3.025 7.474 1.00 89.88 85 MET A C 1
ATOM 679 O O . MET A 1 85 ? -6.596 2.996 7.092 1.00 89.88 85 MET A O 1
ATOM 683 N N . ILE A 1 86 ? -4.487 2.201 7.027 1.00 92.56 86 ILE A N 1
ATOM 684 C CA . ILE A 1 86 ? -4.744 1.146 6.048 1.00 92.56 86 ILE A CA 1
ATOM 685 C C . ILE A 1 86 ? -4.926 -0.173 6.800 1.00 92.56 86 ILE A C 1
ATOM 687 O O . ILE A 1 86 ? -4.081 -0.560 7.609 1.00 92.56 86 ILE A O 1
ATOM 691 N N . GLN A 1 87 ? -6.020 -0.865 6.519 1.00 92.69 87 GLN A N 1
ATOM 692 C CA . GLN A 1 87 ? -6.259 -2.247 6.901 1.00 92.69 87 GLN A CA 1
ATOM 693 C C . GLN A 1 87 ? -6.101 -3.125 5.664 1.00 92.69 87 GLN A C 1
ATOM 695 O O . GLN A 1 87 ? -6.787 -2.942 4.665 1.00 92.69 87 GLN A O 1
ATOM 700 N N . VAL A 1 88 ? -5.173 -4.071 5.720 1.00 92.44 88 VAL A N 1
ATOM 701 C CA . VAL A 1 88 ? -4.994 -5.088 4.681 1.00 92.44 88 VAL A CA 1
ATOM 702 C C . VAL A 1 88 ? -5.959 -6.227 4.978 1.00 92.44 88 VAL A C 1
ATOM 704 O O . VAL A 1 88 ? -5.930 -6.742 6.093 1.00 92.44 88 VAL A O 1
ATOM 707 N N . LYS A 1 89 ? -6.823 -6.603 4.024 1.00 90.31 89 LYS A N 1
ATOM 708 C CA . LYS A 1 89 ? -7.846 -7.643 4.249 1.00 90.31 89 LYS A CA 1
ATOM 709 C C . LYS A 1 89 ? -7.283 -9.055 4.145 1.00 90.31 89 LYS A C 1
ATOM 711 O O . LYS A 1 89 ? -7.592 -9.878 4.994 1.00 90.31 89 LYS A O 1
ATOM 716 N N . ASP A 1 90 ? -6.436 -9.295 3.148 1.00 84.81 90 ASP A N 1
ATOM 717 C CA . ASP A 1 90 ? -5.790 -10.585 2.901 1.00 84.81 90 ASP A CA 1
ATOM 718 C C . ASP A 1 90 ? -4.306 -10.372 2.575 1.00 84.81 90 ASP A C 1
ATOM 720 O O . ASP A 1 90 ? -3.932 -9.977 1.466 1.00 84.81 90 ASP A O 1
ATOM 724 N N . ARG A 1 91 ? -3.443 -10.622 3.566 1.00 86.75 91 ARG A N 1
ATOM 725 C CA . ARG A 1 91 ? -1.988 -10.525 3.395 1.00 86.75 91 ARG A CA 1
ATOM 726 C C . ARG A 1 91 ? -1.489 -11.553 2.378 1.00 86.75 91 ARG A C 1
ATOM 728 O O . ARG A 1 91 ? -0.697 -11.200 1.506 1.00 86.75 91 ARG A O 1
ATOM 735 N N . ALA A 1 92 ? -1.931 -12.805 2.491 1.00 86.00 92 ALA A N 1
ATOM 736 C CA . ALA A 1 92 ? -1.489 -13.880 1.608 1.00 86.00 92 ALA A CA 1
ATOM 737 C C . ALA A 1 92 ? -1.902 -13.611 0.150 1.00 86.00 92 ALA A C 1
ATOM 739 O O . ALA A 1 92 ? -1.145 -13.903 -0.777 1.00 86.00 92 ALA A O 1
ATOM 740 N N . GLY A 1 93 ? -3.076 -13.012 -0.057 1.00 87.88 93 GLY A N 1
ATOM 741 C CA . GLY A 1 93 ? -3.536 -12.528 -1.357 1.00 87.88 93 GLY A CA 1
ATOM 742 C C . GLY A 1 93 ? -2.615 -11.460 -1.950 1.00 87.88 93 GLY A C 1
ATOM 743 O O . GLY A 1 93 ? -2.222 -11.572 -3.112 1.00 87.88 93 GLY A O 1
ATOM 744 N N . LEU A 1 94 ? -2.196 -10.473 -1.148 1.00 89.25 94 LEU A N 1
ATOM 745 C CA . LEU A 1 94 ? -1.240 -9.446 -1.583 1.00 89.25 94 LEU A CA 1
ATOM 746 C C . LEU A 1 94 ? 0.142 -10.021 -1.928 1.00 89.25 94 LEU A C 1
ATOM 748 O O . LEU A 1 94 ? 0.743 -9.614 -2.922 1.00 89.25 94 LEU A O 1
ATOM 752 N N . GLU A 1 95 ? 0.644 -10.975 -1.141 1.00 87.38 95 GLU A N 1
ATOM 753 C CA . GLU A 1 95 ? 1.918 -11.654 -1.418 1.00 87.38 95 GLU A CA 1
ATOM 754 C C . GLU A 1 95 ? 1.860 -12.451 -2.725 1.00 87.38 95 GLU A C 1
ATOM 756 O O . GLU A 1 95 ? 2.761 -12.341 -3.556 1.00 87.38 95 GLU A O 1
ATOM 761 N N . LYS A 1 96 ? 0.774 -13.200 -2.948 1.00 89.00 96 LYS A N 1
ATOM 762 C CA . LYS A 1 96 ? 0.550 -13.927 -4.205 1.00 89.00 96 LYS A CA 1
ATOM 763 C C . LYS A 1 96 ? 0.447 -12.985 -5.398 1.00 89.00 96 LYS A C 1
ATOM 765 O O . LYS A 1 96 ? 1.026 -13.272 -6.440 1.00 89.00 96 LYS A O 1
ATOM 770 N N . TRP A 1 97 ? -0.262 -11.864 -5.250 1.00 91.38 97 TRP A N 1
ATOM 771 C CA . TRP A 1 97 ? -0.354 -10.851 -6.300 1.00 91.38 97 TRP A CA 1
ATOM 772 C C . TRP A 1 97 ? 1.034 -10.333 -6.682 1.00 91.38 97 TRP A C 1
ATOM 774 O O . TRP A 1 97 ? 1.366 -10.278 -7.862 1.00 91.38 97 TRP A O 1
ATOM 784 N N . LEU A 1 98 ? 1.871 -10.027 -5.684 1.00 87.75 98 LEU A N 1
ATOM 785 C CA . LEU A 1 98 ? 3.220 -9.517 -5.915 1.00 87.75 98 LEU A CA 1
ATOM 786 C C . LEU A 1 98 ? 4.104 -10.520 -6.666 1.00 87.75 98 LEU A C 1
ATOM 788 O O . LEU A 1 98 ? 4.888 -10.103 -7.508 1.00 87.75 98 LEU A O 1
ATOM 792 N N . VAL A 1 99 ? 3.966 -11.820 -6.387 1.00 85.81 99 VAL A N 1
ATOM 793 C CA . VAL A 1 99 ? 4.706 -12.879 -7.095 1.00 85.81 99 VAL A CA 1
ATOM 794 C C . VAL A 1 99 ? 4.232 -13.045 -8.541 1.00 85.81 99 VAL A C 1
ATOM 796 O O . VAL A 1 99 ? 5.053 -13.318 -9.402 1.00 85.81 99 VAL A O 1
ATOM 799 N N . ASN A 1 100 ? 2.938 -12.874 -8.821 1.00 83.12 100 ASN A N 1
ATOM 800 C CA . ASN A 1 100 ? 2.391 -13.036 -10.175 1.00 83.12 100 ASN A CA 1
ATOM 801 C C . ASN A 1 100 ? 2.696 -11.851 -11.109 1.00 83.12 100 ASN A C 1
ATOM 803 O O . ASN A 1 100 ? 2.630 -12.005 -12.325 1.00 83.12 100 ASN A O 1
ATOM 807 N N . GLU A 1 101 ? 2.979 -10.676 -10.545 1.00 78.31 101 GLU A N 1
ATOM 808 C CA . GLU A 1 101 ? 3.305 -9.450 -11.287 1.00 78.31 101 GLU A CA 1
ATOM 809 C C . GLU A 1 101 ? 4.820 -9.310 -11.573 1.00 78.31 101 GLU A C 1
ATOM 811 O O . GLU A 1 101 ? 5.224 -8.429 -12.333 1.00 78.31 101 GLU A O 1
ATOM 816 N N . MET A 1 102 ? 5.664 -10.140 -10.944 1.00 63.6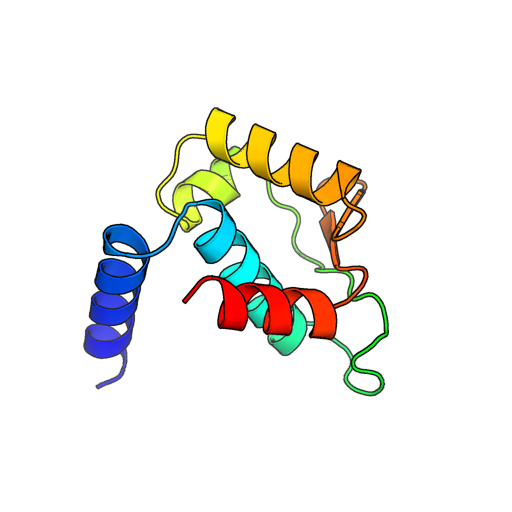6 102 MET A N 1
ATOM 817 C CA . MET A 1 102 ? 7.133 -10.149 -11.079 1.00 63.66 102 MET A CA 1
ATOM 818 C C . MET A 1 102 ? 7.623 -11.234 -12.037 1.00 63.66 102 MET A C 1
ATOM 820 O O . MET A 1 102 ? 8.596 -10.942 -12.769 1.00 63.66 102 MET A O 1
#

Radius of gyration: 13.46 Å; chains: 1; bounding box: 40×29×28 Å

Secondary structure (DSSP, 8-state):
-HHHHHHHHHHHHHHHS-HHHHHHHHHHHHHHHH--SS-TTS-EE------HHHHHHHHTS-HHHHHHHHHHHHHTTSEEEETTEEEES-HHHHHHHHHH--

Foldseek 3Di:
DVPVVVVVVLVCCLVPPDLLLLLLVVVLVQCVVQPPDDDQQAKTKRPDQDDLCRSCVVSVHHSVVSVVSVVVCVVVVQWDADPSIIIGRHSVVSVVVSVVRD